Protein AF-A0A0G4MPN9-F1 (afdb_monomer_lite)

Sequence 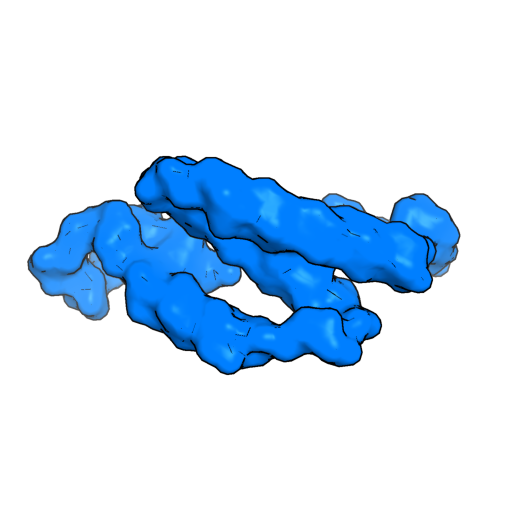(95 aa):
MMALSARFSSNHAFSGIPPMARGEHFATECNLLLNLRDVSLTTSQACVLLGAVSIVEGEAGAETVYYAAACRIANFLDLPNMPTPDPLQREIHIR

Secondary structure (DSSP, 8-state):
-HHHHHTT---GGGTTS-GGGGGHHHHHHHHHH--TTS-SHHHHHHHHHHHHHHHHHT-HHHHHHHHHHHHHHHHHTTGGG---SSHHHHHHHH-

Foldseek 3Di:
DQLVCQLVDPDCVCVPPHSLCRNVVVLVVLVVPQDLVPLDLVNLVSLCVNLVNCVSVVNVVSNVVSNVSSVVSCVVVVLVPDDQPDVVSVVVSVD

Organism: Verticillium longisporum (NCBI:txid100787)

Radius of gyration: 15.31 Å; chains: 1; bounding box: 39×28×38 Å

Structure (mmCIF, N/CA/C/O backbone):
data_AF-A0A0G4MPN9-F1
#
_entry.id   AF-A0A0G4MPN9-F1
#
loop_
_atom_site.group_PDB
_atom_site.id
_atom_site.type_symbol
_atom_site.label_atom_id
_atom_site.label_alt_id
_atom_site.label_comp_id
_atom_site.label_asym_id
_atom_site.label_entity_id
_atom_site.label_seq_id
_atom_site.pdbx_PDB_ins_code
_atom_site.Cartn_x
_atom_site.Cartn_y
_atom_site.Cartn_z
_atom_site.occupancy
_atom_site.B_iso_or_equiv
_atom_site.auth_seq_id
_atom_site.auth_comp_id
_atom_site.auth_asym_id
_atom_site.auth_atom_id
_atom_site.pdbx_PDB_model_num
ATOM 1 N N . MET A 1 1 ? -6.131 3.517 -2.487 1.00 77.81 1 MET A N 1
ATOM 2 C CA . MET A 1 1 ? -6.623 4.912 -2.392 1.00 77.81 1 MET A CA 1
ATOM 3 C C . MET A 1 1 ? -7.901 5.034 -1.574 1.00 77.81 1 MET A C 1
ATOM 5 O O . MET A 1 1 ? -7.888 5.784 -0.606 1.00 77.81 1 MET A O 1
ATOM 9 N N . MET A 1 2 ? -8.963 4.281 -1.895 1.00 86.25 2 MET A N 1
ATOM 10 C CA . MET A 1 2 ? -10.257 4.352 -1.187 1.00 86.25 2 MET A CA 1
ATOM 11 C C . MET A 1 2 ? -10.109 4.255 0.341 1.00 86.25 2 MET A C 1
ATOM 13 O O . MET A 1 2 ? -10.559 5.161 1.034 1.00 86.25 2 MET A O 1
ATOM 17 N N . ALA A 1 3 ? -9.369 3.258 0.845 1.00 88.12 3 ALA A N 1
ATOM 18 C CA . ALA A 1 3 ? -9.117 3.064 2.279 1.00 88.12 3 ALA A CA 1
ATOM 19 C C . ALA A 1 3 ? -8.573 4.315 2.998 1.00 88.12 3 ALA A C 1
ATOM 21 O O . ALA A 1 3 ? -9.117 4.732 4.015 1.00 88.12 3 ALA A O 1
ATOM 22 N N . LEU A 1 4 ? -7.543 4.962 2.441 1.00 88.44 4 LEU A N 1
ATOM 23 C CA . LEU A 1 4 ? -6.942 6.163 3.033 1.00 88.44 4 LEU A CA 1
ATOM 24 C C . LEU A 1 4 ? -7.868 7.380 2.919 1.00 88.44 4 LEU A C 1
ATOM 26 O O . LEU A 1 4 ? -8.051 8.121 3.881 1.00 88.44 4 LEU A O 1
ATOM 30 N N . SER A 1 5 ? -8.473 7.578 1.746 1.00 90.69 5 SER A N 1
ATOM 31 C CA . SER A 1 5 ? -9.310 8.752 1.471 1.00 90.69 5 SER A CA 1
ATOM 32 C C . SER A 1 5 ? -10.651 8.741 2.213 1.00 90.69 5 SER A C 1
ATOM 34 O O . SER A 1 5 ? -11.159 9.803 2.573 1.00 90.69 5 SER A O 1
ATOM 36 N N . ALA A 1 6 ? -11.210 7.557 2.496 1.00 92.12 6 ALA A N 1
ATOM 37 C CA . ALA A 1 6 ? -12.500 7.404 3.166 1.00 92.12 6 ALA A CA 1
ATOM 38 C C . ALA A 1 6 ? -12.516 8.059 4.554 1.00 92.12 6 ALA A C 1
ATOM 40 O O . ALA A 1 6 ? -13.542 8.600 4.970 1.00 92.12 6 ALA A O 1
ATOM 41 N 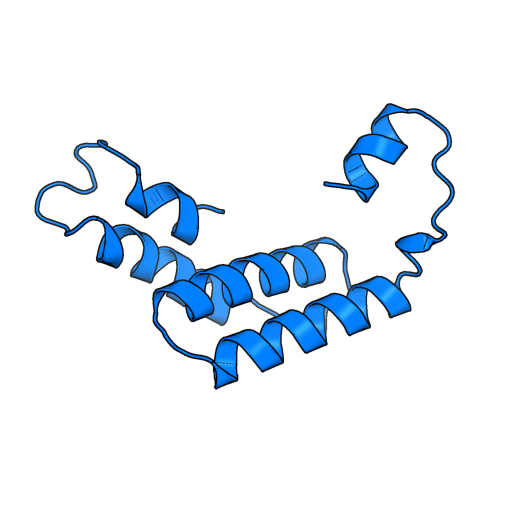N . ARG A 1 7 ? -11.362 8.105 5.232 1.00 89.75 7 ARG A N 1
ATOM 42 C CA . ARG A 1 7 ? -11.226 8.741 6.546 1.00 89.75 7 ARG A CA 1
ATOM 43 C C . ARG A 1 7 ? -11.552 10.232 6.543 1.00 89.75 7 ARG A C 1
ATOM 45 O O . ARG A 1 7 ? -12.050 10.755 7.535 1.00 89.75 7 ARG A O 1
ATOM 52 N N . PHE A 1 8 ? -11.330 10.901 5.417 1.00 91.62 8 PHE A N 1
ATOM 53 C CA . PHE A 1 8 ? -11.580 12.333 5.252 1.00 91.62 8 PHE A CA 1
ATOM 54 C C . PHE A 1 8 ? -12.930 12.634 4.591 1.00 91.62 8 PHE A C 1
ATOM 56 O O . PHE A 1 8 ? -13.297 13.796 4.431 1.00 91.62 8 PHE A O 1
ATOM 63 N N . SER A 1 9 ? -13.681 11.605 4.191 1.00 92.69 9 SER A N 1
ATOM 64 C CA . SER A 1 9 ? -14.950 11.780 3.489 1.00 92.69 9 SER A CA 1
ATOM 65 C C . SER A 1 9 ? -16.066 12.201 4.440 1.00 92.69 9 SER A C 1
ATOM 67 O O . SER A 1 9 ? -16.233 11.612 5.504 1.00 92.69 9 SER A O 1
ATOM 69 N N . SER A 1 10 ? -16.879 13.175 4.032 1.00 93.81 10 SER A N 1
ATOM 70 C CA . SER A 1 10 ? -18.115 13.591 4.710 1.00 93.81 10 SER A CA 1
ATOM 71 C C . SER A 1 10 ? -19.381 12.993 4.078 1.00 93.81 10 SER A C 1
ATOM 73 O O . SER A 1 10 ? -20.490 13.429 4.379 1.00 93.81 10 SER A O 1
ATOM 75 N N . ASN A 1 11 ? -19.239 12.006 3.185 1.00 94.38 11 ASN A N 1
ATOM 76 C CA . ASN A 1 11 ? -20.373 11.377 2.513 1.00 94.38 11 ASN A CA 1
ATOM 77 C C . ASN A 1 11 ? -21.309 10.682 3.525 1.00 94.38 11 ASN A C 1
ATOM 79 O O . ASN A 1 11 ? -20.846 10.002 4.441 1.00 94.38 11 ASN A O 1
ATOM 83 N N . HIS A 1 12 ? -22.626 10.802 3.321 1.00 95.00 12 HIS A N 1
ATOM 84 C CA . HIS A 1 12 ? -23.647 10.181 4.172 1.00 95.00 12 HIS A CA 1
ATOM 85 C C . HIS A 1 12 ? -23.524 8.646 4.255 1.00 95.00 12 HIS A C 1
ATOM 87 O O . HIS A 1 12 ? -23.955 8.051 5.239 1.00 95.00 12 HIS A O 1
ATOM 93 N N . ALA A 1 13 ? -22.889 7.996 3.275 1.00 91.38 13 ALA A N 1
ATOM 94 C CA . ALA A 1 13 ? -22.556 6.571 3.324 1.00 91.38 13 ALA A CA 1
ATOM 95 C C . ALA A 1 13 ? -21.704 6.181 4.550 1.00 91.38 13 ALA A C 1
ATOM 97 O O . ALA A 1 13 ? -21.731 5.029 4.966 1.00 91.38 13 ALA A O 1
ATOM 98 N N . PHE A 1 14 ? -20.983 7.134 5.152 1.00 93.44 14 PHE A N 1
ATOM 99 C CA . PHE A 1 14 ? -20.184 6.932 6.364 1.00 93.44 14 PHE A CA 1
ATOM 100 C C . PHE A 1 14 ? -20.849 7.479 7.637 1.00 93.44 14 PHE A C 1
ATOM 102 O O . PHE A 1 14 ? -20.182 7.644 8.663 1.00 93.44 14 PHE A O 1
ATOM 109 N N . SER A 1 15 ? -22.144 7.805 7.586 1.00 94.00 15 SER A N 1
ATOM 110 C CA . SER A 1 15 ? -22.882 8.292 8.753 1.00 94.00 15 SER A CA 1
ATOM 111 C C . SER A 1 15 ? -22.848 7.252 9.878 1.00 94.00 15 SER A C 1
ATOM 113 O O . SER A 1 15 ? -23.112 6.074 9.653 1.00 94.00 15 SER A O 1
ATOM 115 N N . GLY A 1 16 ? -22.469 7.676 11.085 1.00 93.75 16 GLY A N 1
ATOM 116 C CA . GLY A 1 16 ? -22.291 6.781 12.235 1.00 93.75 16 GLY A CA 1
ATOM 117 C C . GLY A 1 16 ? -20.974 5.993 12.263 1.00 93.75 16 GLY A C 1
ATOM 118 O O . GLY A 1 16 ? -20.699 5.346 13.268 1.00 93.75 16 GLY A O 1
ATOM 119 N N . ILE A 1 17 ? -20.129 6.082 11.227 1.00 94.62 17 ILE A N 1
ATOM 120 C CA . ILE A 1 17 ? -18.810 5.433 11.198 1.00 94.62 17 ILE A CA 1
ATOM 121 C C . ILE A 1 17 ? -17.732 6.452 11.610 1.00 94.62 17 ILE A C 1
ATOM 123 O O . ILE A 1 17 ? -17.612 7.512 10.967 1.00 94.62 17 ILE A O 1
ATOM 127 N N . PRO A 1 18 ? -16.924 6.167 12.651 1.00 92.69 18 PRO A N 1
ATOM 128 C CA . PRO A 1 18 ? -15.805 7.020 13.044 1.00 92.69 18 PRO A CA 1
ATOM 129 C C . PRO A 1 18 ? -14.831 7.232 11.879 1.00 92.69 18 PRO A C 1
ATOM 131 O O . PRO A 1 18 ? -14.542 6.263 11.180 1.00 92.69 18 PRO A O 1
ATOM 134 N N . PRO A 1 19 ? -14.275 8.444 11.674 1.00 90.62 19 PRO A N 1
ATOM 135 C CA . PRO A 1 19 ? -13.346 8.731 10.579 1.00 90.62 19 PRO A CA 1
ATOM 136 C C . PRO A 1 19 ? -12.258 7.674 10.379 1.00 90.62 19 PRO A C 1
ATOM 138 O O . PRO A 1 19 ? -12.058 7.227 9.257 1.00 90.62 19 PRO A O 1
ATOM 141 N N . MET A 1 20 ? -11.619 7.203 11.454 1.00 87.06 20 MET A N 1
ATOM 142 C CA . MET A 1 20 ? -10.541 6.211 11.360 1.00 87.06 20 MET A CA 1
ATOM 143 C C . MET A 1 20 ? -10.999 4.861 10.789 1.00 87.06 20 MET A C 1
ATOM 145 O O . MET A 1 20 ? -10.283 4.297 9.965 1.00 87.06 20 MET A O 1
ATOM 149 N N . ALA A 1 21 ? -12.220 4.426 11.115 1.00 90.56 21 ALA A N 1
ATOM 150 C CA . ALA A 1 21 ? -12.780 3.135 10.709 1.00 90.56 21 ALA A CA 1
ATOM 151 C C . ALA A 1 21 ? -13.359 3.123 9.279 1.00 90.56 21 ALA A C 1
ATOM 153 O O . ALA A 1 21 ? -13.602 2.069 8.697 1.00 90.56 21 ALA A O 1
ATOM 154 N N . ARG A 1 22 ? -13.568 4.293 8.653 1.00 92.56 22 ARG A N 1
ATOM 155 C CA . ARG A 1 22 ? -14.193 4.402 7.311 1.00 92.56 22 ARG A CA 1
ATOM 156 C C . ARG A 1 22 ? -13.410 3.691 6.208 1.00 92.56 22 ARG A C 1
ATOM 158 O O . ARG A 1 22 ? -13.970 3.383 5.158 1.00 92.56 22 ARG A O 1
ATOM 165 N N . GLY A 1 23 ? -12.115 3.478 6.425 1.00 91.50 23 GLY A N 1
ATOM 166 C CA . GLY A 1 23 ? -11.217 2.830 5.476 1.00 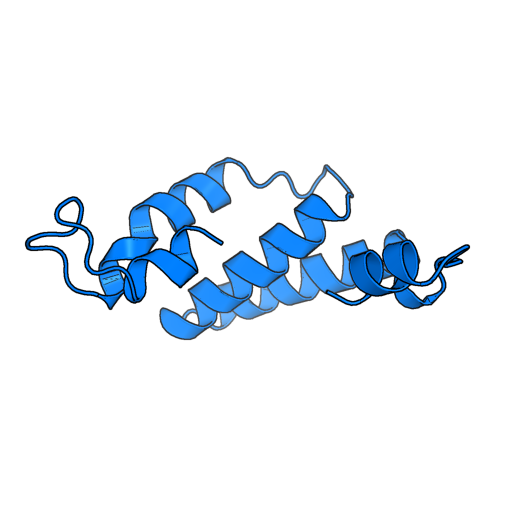91.50 23 GLY A CA 1
ATOM 167 C C . GLY A 1 23 ? -11.141 1.307 5.589 1.00 91.50 23 GLY A C 1
ATOM 168 O O . GLY A 1 23 ? -10.660 0.675 4.648 1.00 91.50 23 GLY A O 1
ATOM 169 N N . GLU A 1 24 ? -11.603 0.718 6.695 1.00 91.50 24 GLU A N 1
ATOM 170 C CA . GLU A 1 24 ? -11.298 -0.671 7.076 1.00 91.50 24 GLU A CA 1
ATOM 171 C C . GLU A 1 24 ? -11.767 -1.694 6.039 1.00 91.50 24 GLU A C 1
ATOM 173 O O . GLU A 1 24 ? -10.997 -2.562 5.623 1.00 91.50 24 GLU A O 1
ATOM 178 N N . HIS A 1 25 ? -13.003 -1.565 5.551 1.00 91.12 25 HIS A N 1
ATOM 179 C CA . HIS A 1 25 ? -13.540 -2.476 4.538 1.00 91.12 25 HIS A CA 1
ATOM 180 C C . HIS A 1 25 ? -12.746 -2.420 3.230 1.00 91.12 25 HIS A C 1
ATOM 182 O O . HIS A 1 25 ? -12.456 -3.455 2.636 1.00 91.12 25 HIS A O 1
ATOM 188 N N . PHE A 1 26 ? -12.335 -1.224 2.802 1.00 92.94 26 PHE A N 1
ATOM 189 C CA . PHE A 1 26 ? -11.525 -1.073 1.595 1.00 92.94 26 PHE A CA 1
ATOM 190 C C . PHE A 1 26 ? -10.115 -1.632 1.779 1.00 92.94 26 PHE A C 1
ATOM 192 O O . PHE A 1 26 ? -9.565 -2.192 0.837 1.00 92.94 26 PHE A O 1
ATOM 199 N N . ALA A 1 27 ? -9.521 -1.475 2.965 1.00 92.12 27 ALA A N 1
ATOM 200 C CA . ALA A 1 27 ? -8.213 -2.045 3.273 1.00 92.12 27 ALA A CA 1
ATOM 201 C C . ALA A 1 27 ? -8.268 -3.579 3.300 1.00 92.12 27 ALA A C 1
ATOM 203 O O . ALA A 1 27 ? -7.420 -4.236 2.702 1.00 92.12 27 ALA A O 1
ATOM 204 N N . THR A 1 28 ? -9.309 -4.134 3.925 1.00 93.00 28 THR A N 1
ATOM 205 C CA . THR A 1 28 ? -9.561 -5.579 3.987 1.00 93.00 28 THR A CA 1
ATOM 206 C C . THR A 1 28 ? -9.702 -6.169 2.589 1.00 93.00 28 THR A C 1
ATOM 208 O O . THR A 1 28 ? -8.998 -7.116 2.248 1.00 93.00 28 THR A O 1
ATOM 211 N N . GLU A 1 29 ? -10.543 -5.569 1.747 1.00 94.44 29 GLU A N 1
ATOM 212 C CA . GLU A 1 29 ? -10.732 -6.034 0.372 1.00 94.44 29 GLU A CA 1
ATOM 213 C C . GLU A 1 29 ? -9.445 -5.901 -0.453 1.00 94.44 29 GLU A C 1
ATOM 215 O O . GLU A 1 29 ? -9.073 -6.802 -1.200 1.00 94.44 29 GLU A O 1
ATOM 220 N N . CYS A 1 30 ? -8.704 -4.803 -0.277 1.00 92.62 30 CYS A N 1
ATOM 221 C CA . CYS A 1 30 ? -7.441 -4.610 -0.979 1.00 92.62 30 CYS A CA 1
ATOM 222 C C . CYS A 1 30 ? -6.389 -5.659 -0.583 1.00 92.62 30 CYS A C 1
ATOM 224 O O . CYS A 1 30 ? -5.639 -6.103 -1.448 1.00 92.62 30 CYS A O 1
ATOM 226 N N . ASN A 1 31 ? -6.355 -6.083 0.686 1.00 92.06 31 ASN A N 1
ATOM 227 C CA . ASN A 1 31 ? -5.506 -7.186 1.143 1.00 92.06 31 ASN A CA 1
ATOM 228 C C . ASN A 1 31 ? -5.898 -8.524 0.503 1.00 92.06 31 ASN A C 1
ATOM 230 O O . ASN A 1 31 ? -5.018 -9.291 0.122 1.00 92.06 31 ASN A O 1
ATOM 234 N N . LEU A 1 32 ? -7.197 -8.802 0.357 1.00 94.12 32 LEU A N 1
ATOM 235 C CA . LEU A 1 32 ? -7.687 -10.034 -0.276 1.00 94.12 32 LEU A CA 1
ATOM 236 C C . LEU A 1 32 ? -7.345 -10.099 -1.769 1.00 94.12 32 LEU A C 1
ATOM 238 O O . LEU A 1 32 ? -7.024 -11.166 -2.288 1.00 94.12 32 LEU A O 1
ATOM 242 N N . LEU A 1 33 ? -7.407 -8.956 -2.452 1.00 94.38 33 LEU A N 1
ATOM 243 C CA . LEU A 1 33 ? -7.121 -8.848 -3.882 1.00 94.38 33 LEU A CA 1
ATOM 244 C C . LEU A 1 33 ? -5.622 -8.757 -4.195 1.00 94.38 33 LEU A C 1
ATOM 246 O O . LEU A 1 33 ? -5.227 -8.955 -5.347 1.00 94.38 33 LEU A O 1
ATOM 250 N N . LEU A 1 34 ? -4.777 -8.450 -3.206 1.00 95.19 34 LEU A N 1
ATOM 251 C CA . LEU A 1 34 ? -3.344 -8.289 -3.417 1.00 95.19 34 LEU A CA 1
ATOM 252 C C . LEU A 1 34 ? -2.694 -9.627 -3.787 1.00 95.19 34 LEU A C 1
ATOM 254 O O . LEU A 1 34 ? -2.537 -10.527 -2.963 1.00 95.19 34 LEU A O 1
ATOM 258 N N . ASN A 1 35 ? -2.215 -9.720 -5.025 1.00 95.81 35 ASN A N 1
ATOM 259 C CA . ASN A 1 35 ? -1.417 -10.845 -5.486 1.00 95.81 35 ASN A CA 1
ATOM 260 C C . ASN A 1 35 ? 0.047 -10.432 -5.666 1.00 95.81 35 ASN A C 1
ATOM 262 O O . ASN A 1 35 ? 0.437 -9.935 -6.716 1.00 95.81 35 ASN A O 1
ATOM 266 N N . LEU A 1 36 ? 0.889 -10.725 -4.672 1.00 94.31 36 LEU A N 1
ATOM 267 C CA . LEU A 1 36 ? 2.328 -10.427 -4.730 1.00 94.31 36 LEU A CA 1
ATOM 268 C C . LEU A 1 36 ? 3.093 -11.196 -5.824 1.00 94.31 36 LEU A C 1
ATOM 270 O O . LEU A 1 36 ? 4.256 -10.891 -6.075 1.00 94.31 36 LEU A O 1
ATOM 274 N N . ARG A 1 37 ? 2.477 -12.200 -6.465 1.00 95.00 37 ARG A N 1
ATOM 275 C CA . ARG A 1 37 ? 3.070 -12.880 -7.628 1.00 95.00 37 ARG A CA 1
ATOM 276 C C . ARG A 1 37 ? 2.888 -12.094 -8.925 1.00 95.00 37 ARG A C 1
ATOM 278 O O . ARG A 1 37 ? 3.622 -12.355 -9.873 1.00 95.00 37 ARG A O 1
ATOM 285 N N . ASP A 1 38 ? 1.933 -11.167 -8.975 1.00 96.25 38 ASP A N 1
ATOM 286 C CA . ASP A 1 38 ? 1.806 -10.230 -10.086 1.00 96.25 38 ASP A CA 1
ATOM 287 C C . ASP A 1 38 ? 2.792 -9.073 -9.892 1.00 96.25 38 ASP A C 1
ATOM 289 O O . ASP A 1 38 ? 2.567 -8.163 -9.093 1.00 96.25 38 ASP A O 1
ATOM 293 N N . VAL A 1 39 ? 3.922 -9.129 -10.595 1.00 95.38 39 VAL A N 1
ATOM 294 C CA . VAL A 1 39 ? 4.983 -8.123 -10.486 1.00 95.38 39 VAL A CA 1
ATOM 295 C C . VAL A 1 39 ? 4.678 -6.975 -11.445 1.00 95.38 39 VAL A C 1
ATOM 297 O O . VAL A 1 39 ? 5.119 -6.967 -12.592 1.00 95.38 39 VAL A O 1
ATOM 300 N N . SER A 1 40 ? 3.901 -6.005 -10.966 1.00 93.75 40 SER A N 1
ATOM 301 C CA . SER A 1 40 ? 3.425 -4.862 -11.749 1.00 93.75 40 SER A CA 1
ATOM 302 C C . SER A 1 40 ? 3.543 -3.542 -10.974 1.00 93.75 40 SER A C 1
ATOM 304 O O . SER A 1 40 ? 3.657 -3.528 -9.743 1.00 93.75 40 SER A O 1
ATOM 306 N N . LEU A 1 41 ? 3.503 -2.409 -11.690 1.00 91.38 41 LEU A N 1
ATOM 307 C CA . LEU A 1 41 ? 3.463 -1.076 -11.069 1.00 91.38 41 LEU A CA 1
ATOM 308 C C . LEU A 1 41 ? 2.272 -0.964 -10.108 1.00 91.38 41 LEU A C 1
ATOM 310 O O . LEU A 1 41 ? 2.414 -0.457 -8.998 1.00 91.38 41 LEU A O 1
ATOM 314 N N . THR A 1 42 ? 1.120 -1.504 -10.508 1.00 93.19 42 THR A N 1
ATOM 315 C CA . THR A 1 42 ? -0.096 -1.516 -9.695 1.00 93.19 42 THR A CA 1
ATOM 316 C C . THR A 1 42 ? 0.097 -2.288 -8.392 1.00 93.19 42 THR A C 1
ATOM 318 O O . THR A 1 42 ? -0.289 -1.781 -7.341 1.00 93.19 42 THR A O 1
ATOM 321 N N . THR A 1 43 ? 0.748 -3.456 -8.413 1.00 95.44 43 THR A N 1
ATOM 322 C CA . THR A 1 43 ? 1.060 -4.204 -7.182 1.00 95.44 43 THR A CA 1
ATOM 323 C C . THR A 1 43 ? 2.012 -3.424 -6.276 1.00 95.44 43 THR A C 1
ATOM 325 O O . THR A 1 43 ? 1.809 -3.390 -5.061 1.00 95.44 43 THR A O 1
ATOM 328 N N . SER A 1 44 ? 3.009 -2.737 -6.846 1.00 95.00 44 SER A N 1
ATOM 329 C CA . SER A 1 44 ? 3.903 -1.856 -6.079 1.00 95.00 44 SER A CA 1
ATOM 330 C C . SER A 1 44 ? 3.134 -0.719 -5.394 1.00 95.00 44 SER A C 1
ATOM 332 O O . SER A 1 44 ? 3.235 -0.535 -4.180 1.00 95.00 44 SER A O 1
ATOM 334 N N . GLN A 1 45 ? 2.284 -0.009 -6.140 1.00 93.25 45 GLN A N 1
ATOM 335 C CA . GLN A 1 45 ? 1.437 1.067 -5.617 1.00 93.25 45 GLN A CA 1
ATOM 336 C C . GLN A 1 45 ? 0.445 0.561 -4.558 1.00 93.25 45 GLN A C 1
ATOM 338 O O . GLN A 1 45 ? 0.243 1.219 -3.536 1.00 93.25 45 GLN A O 1
ATOM 343 N N . ALA A 1 46 ? -0.155 -0.617 -4.760 1.00 94.69 46 ALA A N 1
ATOM 344 C CA . ALA A 1 46 ? -1.044 -1.244 -3.784 1.00 94.69 46 ALA A CA 1
ATOM 345 C C . ALA A 1 46 ? -0.313 -1.536 -2.465 1.00 94.69 46 ALA A C 1
ATOM 347 O O . ALA A 1 46 ? -0.839 -1.222 -1.398 1.00 94.69 46 ALA A O 1
ATOM 348 N N . CYS A 1 47 ? 0.920 -2.045 -2.536 1.00 96.31 47 CYS A N 1
ATOM 349 C CA . CYS A 1 47 ? 1.765 -2.255 -1.363 1.00 96.31 47 CYS A CA 1
ATOM 350 C C . CYS A 1 47 ? 2.080 -0.931 -0.646 1.00 96.31 47 CYS A C 1
ATOM 352 O O . CYS A 1 47 ? 1.906 -0.847 0.564 1.00 96.31 47 CYS A O 1
ATOM 354 N N . VAL A 1 48 ? 2.449 0.140 -1.359 1.00 95.75 48 VAL A N 1
ATOM 355 C CA . VAL A 1 48 ? 2.665 1.467 -0.738 1.00 95.75 48 VAL A CA 1
ATOM 356 C C . VAL A 1 48 ? 1.417 1.950 0.008 1.00 95.75 48 VAL A C 1
ATOM 358 O O . VAL A 1 48 ? 1.506 2.435 1.136 1.00 95.75 48 VAL A O 1
ATOM 361 N N . LEU A 1 49 ? 0.240 1.801 -0.604 1.00 94.44 49 LEU A N 1
ATOM 362 C CA . LEU A 1 49 ? -1.026 2.232 -0.014 1.00 94.44 49 LEU A CA 1
ATOM 363 C C . LEU A 1 49 ? -1.410 1.406 1.219 1.00 94.44 49 LEU A C 1
ATOM 365 O O . LEU A 1 49 ? -1.885 1.981 2.195 1.00 94.44 49 LEU A O 1
ATOM 369 N N . LEU A 1 50 ? -1.211 0.087 1.186 1.00 95.12 50 LEU A N 1
ATOM 370 C CA . LEU A 1 50 ? -1.451 -0.790 2.334 1.00 95.12 50 LEU A CA 1
ATOM 371 C C . LEU A 1 50 ? -0.446 -0.530 3.460 1.00 95.12 50 LEU A C 1
ATOM 373 O O . LEU A 1 50 ? -0.854 -0.457 4.613 1.00 95.12 50 LEU A O 1
ATOM 377 N N . GLY A 1 51 ? 0.822 -0.264 3.133 1.00 95.62 51 GLY A N 1
ATOM 378 C CA . GLY A 1 51 ? 1.822 0.183 4.104 1.00 95.62 51 GLY A CA 1
ATOM 379 C C . GLY A 1 51 ? 1.398 1.470 4.818 1.00 95.62 51 GLY A C 1
ATOM 380 O O . GLY A 1 51 ? 1.429 1.539 6.043 1.00 95.62 51 GLY A O 1
ATOM 381 N N . ALA A 1 52 ? 0.894 2.457 4.073 1.00 93.69 52 ALA A N 1
ATOM 382 C CA . ALA A 1 52 ? 0.363 3.692 4.650 1.00 93.69 52 ALA A CA 1
ATOM 383 C C . ALA A 1 52 ? -0.891 3.469 5.517 1.00 93.69 52 ALA A C 1
ATOM 385 O O . ALA A 1 52 ? -1.088 4.179 6.504 1.00 93.69 52 ALA A O 1
ATOM 386 N N . VAL A 1 53 ? -1.745 2.495 5.177 1.00 93.06 53 VAL A N 1
ATOM 387 C CA . VAL A 1 53 ? -2.864 2.095 6.046 1.00 93.06 53 VAL A CA 1
ATOM 388 C C . VAL A 1 53 ? -2.324 1.506 7.350 1.00 93.06 53 VAL A C 1
ATOM 390 O O . VAL A 1 53 ? -2.730 1.974 8.413 1.00 93.06 53 VAL A O 1
ATOM 393 N N . SER A 1 54 ? -1.375 0.568 7.274 1.00 93.56 54 SER A N 1
ATOM 394 C CA . SER A 1 54 ? -0.754 -0.080 8.436 1.00 93.56 54 SER A CA 1
ATOM 395 C C . SER A 1 54 ? -0.073 0.907 9.385 1.00 93.56 54 SER A C 1
ATOM 397 O O . SER A 1 54 ? -0.176 0.730 10.595 1.00 93.56 54 SER A O 1
ATOM 399 N N . ILE A 1 55 ? 0.543 1.984 8.877 1.00 91.81 55 ILE A N 1
ATOM 400 C CA . ILE A 1 55 ? 1.091 3.066 9.719 1.00 91.81 55 ILE A CA 1
ATOM 401 C C . ILE A 1 55 ? 0.007 3.662 10.616 1.00 91.81 55 ILE A C 1
ATOM 403 O O . ILE A 1 55 ? 0.215 3.849 11.813 1.00 91.81 55 ILE A O 1
ATOM 407 N N . VAL A 1 56 ? -1.157 3.976 10.044 1.00 87.31 56 VAL A N 1
ATOM 408 C CA . VAL A 1 56 ? -2.231 4.624 10.806 1.00 87.31 56 VAL A CA 1
ATOM 409 C C . VAL A 1 56 ? -2.876 3.665 11.805 1.00 87.31 56 VAL A C 1
ATOM 411 O O . VAL A 1 56 ? -3.300 4.108 12.867 1.00 87.31 56 VAL A O 1
A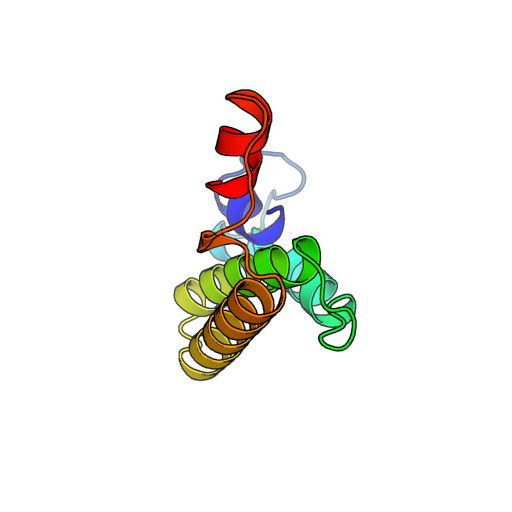TOM 414 N N . GLU A 1 57 ? -2.904 2.369 11.496 1.00 87.38 57 GLU A N 1
ATOM 415 C CA . GLU A 1 57 ? -3.374 1.328 12.420 1.00 87.38 57 GLU A CA 1
ATOM 416 C C . GLU A 1 57 ? -2.313 0.926 13.467 1.00 87.38 57 GLU A C 1
ATOM 418 O O . GLU A 1 57 ? -2.594 0.151 14.377 1.00 87.38 57 GLU A O 1
ATOM 423 N N . GLY A 1 58 ? -1.087 1.459 13.380 1.00 91.06 58 GLY A N 1
ATOM 424 C CA . GLY A 1 58 ? 0.004 1.132 14.303 1.00 91.06 58 GLY A CA 1
ATOM 425 C C . GLY A 1 58 ? 0.615 -0.258 14.085 1.00 91.06 58 GLY A C 1
ATOM 426 O O . GLY A 1 58 ? 1.289 -0.789 14.969 1.00 91.06 58 GLY A O 1
ATOM 427 N N . GLU A 1 59 ? 0.415 -0.857 12.912 1.00 94.12 59 GLU A N 1
ATOM 428 C CA . GLU A 1 59 ? 0.893 -2.196 12.563 1.00 94.12 59 GLU A CA 1
ATOM 429 C C . GLU A 1 59 ? 2.281 -2.159 11.904 1.00 94.12 59 GLU A C 1
ATOM 431 O O . GLU A 1 59 ? 2.442 -2.455 10.717 1.00 94.12 59 GLU A O 1
ATOM 436 N N . ALA A 1 60 ? 3.318 -1.841 12.684 1.00 94.31 60 ALA A N 1
ATOM 437 C CA . ALA A 1 60 ? 4.689 -1.677 12.175 1.00 94.31 60 ALA A CA 1
ATOM 438 C C . ALA A 1 60 ? 5.225 -2.902 11.395 1.00 94.31 60 ALA A C 1
ATOM 440 O O . ALA A 1 60 ? 6.001 -2.774 10.444 1.00 94.31 60 ALA A O 1
ATOM 441 N N . GLY A 1 61 ? 4.802 -4.113 11.778 1.00 97.00 61 GLY A N 1
ATOM 442 C CA . GLY A 1 61 ? 5.168 -5.340 11.066 1.00 97.00 61 GLY A CA 1
ATOM 443 C C . GLY A 1 61 ? 4.574 -5.405 9.656 1.00 97.00 61 GLY A C 1
ATOM 444 O O . GLY A 1 61 ? 5.294 -5.690 8.699 1.00 97.00 61 GLY A O 1
ATOM 445 N N . ALA A 1 62 ? 3.280 -5.101 9.521 1.00 94.94 62 ALA A N 1
ATOM 446 C CA . ALA A 1 62 ? 2.585 -5.095 8.235 1.00 94.94 62 ALA A CA 1
ATOM 447 C C . ALA A 1 62 ? 3.098 -3.964 7.333 1.00 94.94 62 ALA A C 1
ATOM 44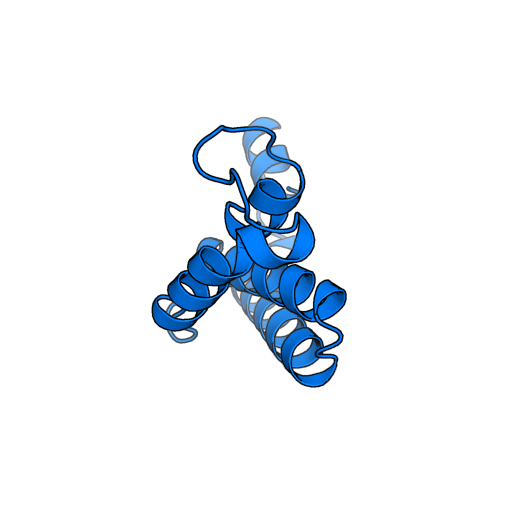9 O O . ALA A 1 62 ? 3.423 -4.205 6.170 1.00 94.94 62 ALA A O 1
ATOM 450 N N . GLU A 1 63 ? 3.284 -2.767 7.900 1.00 96.19 63 GLU A N 1
ATOM 451 C CA . GLU A 1 63 ? 3.934 -1.629 7.243 1.00 96.19 63 GLU A CA 1
ATOM 452 C C . GLU A 1 63 ? 5.257 -2.050 6.588 1.00 96.19 63 GLU A C 1
ATOM 454 O O . GLU A 1 63 ? 5.455 -1.867 5.383 1.00 96.19 63 GLU A O 1
ATOM 459 N N . THR A 1 64 ? 6.154 -2.644 7.380 1.00 97.50 64 THR A N 1
ATOM 460 C CA . THR A 1 64 ? 7.501 -3.015 6.932 1.00 97.50 64 THR A CA 1
ATOM 461 C C . THR A 1 64 ? 7.448 -4.007 5.771 1.00 97.50 64 THR A C 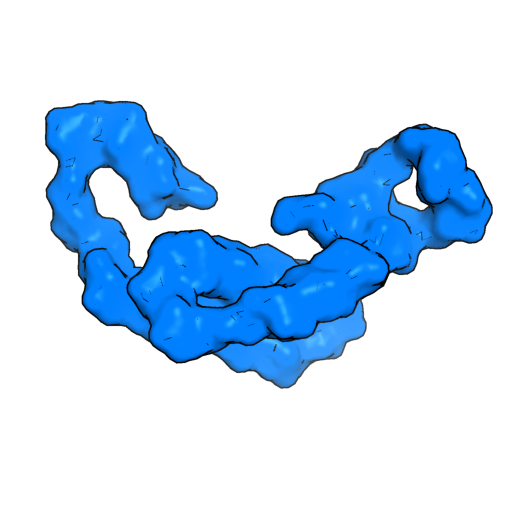1
ATOM 463 O O . THR A 1 64 ? 8.186 -3.863 4.795 1.00 97.50 64 THR A O 1
ATOM 466 N N . VAL A 1 65 ? 6.566 -5.011 5.850 1.00 97.12 65 VAL A N 1
ATOM 467 C CA . VAL A 1 65 ? 6.409 -6.027 4.799 1.00 97.12 65 VAL A CA 1
ATOM 468 C C . VAL A 1 65 ? 5.929 -5.394 3.497 1.00 97.12 65 VAL A C 1
ATOM 470 O O . VAL A 1 65 ? 6.515 -5.656 2.442 1.00 97.12 65 VAL A O 1
ATOM 473 N N . TYR A 1 66 ? 4.909 -4.537 3.558 1.00 97.19 66 TYR A N 1
ATOM 474 C CA . TYR A 1 66 ? 4.363 -3.902 2.365 1.00 97.19 66 TYR A CA 1
ATOM 475 C C . TYR A 1 66 ? 5.359 -2.949 1.705 1.00 97.19 66 TYR A C 1
ATOM 477 O O . TYR A 1 66 ? 5.579 -3.048 0.496 1.00 97.19 66 TYR A O 1
ATOM 485 N N . TYR A 1 67 ? 6.036 -2.087 2.466 1.00 97.44 67 TYR A N 1
ATOM 486 C CA . TYR A 1 67 ? 7.050 -1.205 1.882 1.00 97.44 67 TYR A CA 1
ATOM 487 C C . TYR A 1 67 ? 8.242 -1.979 1.316 1.00 97.44 67 TYR A C 1
ATOM 489 O O . TYR A 1 67 ? 8.732 -1.647 0.235 1.00 97.44 67 TYR A O 1
ATOM 497 N N . ALA A 1 68 ? 8.681 -3.055 1.976 1.00 97.81 68 ALA A N 1
ATOM 498 C CA . ALA A 1 68 ? 9.738 -3.906 1.440 1.00 97.81 68 ALA A CA 1
ATOM 499 C C . ALA A 1 68 ? 9.326 -4.561 0.111 1.00 97.81 68 ALA A C 1
ATOM 501 O O . ALA A 1 68 ? 10.125 -4.588 -0.830 1.00 97.81 68 ALA A O 1
ATOM 502 N N . ALA A 1 69 ? 8.093 -5.067 0.011 1.00 97.50 69 ALA A N 1
ATOM 503 C CA . ALA A 1 69 ? 7.560 -5.636 -1.224 1.00 97.50 69 ALA A CA 1
ATOM 504 C C . ALA A 1 69 ? 7.479 -4.585 -2.343 1.00 97.50 69 ALA A C 1
ATOM 506 O O . ALA A 1 69 ? 7.987 -4.834 -3.437 1.00 97.50 69 ALA A O 1
ATOM 507 N N . ALA A 1 70 ? 6.942 -3.396 -2.051 1.00 96.62 70 ALA A N 1
ATOM 508 C CA . ALA A 1 70 ? 6.861 -2.286 -3.000 1.00 96.62 70 ALA A CA 1
ATOM 509 C C . ALA A 1 70 ? 8.239 -1.919 -3.570 1.00 96.62 70 ALA A C 1
ATOM 511 O O . ALA A 1 70 ? 8.432 -1.909 -4.785 1.00 96.62 70 ALA A O 1
ATOM 512 N N . CYS A 1 71 ? 9.230 -1.704 -2.700 1.00 96.06 71 CYS A N 1
ATOM 513 C CA . CYS A 1 71 ? 10.595 -1.376 -3.110 1.00 96.06 71 CYS A CA 1
ATOM 514 C C . CYS A 1 71 ? 11.217 -2.474 -3.984 1.00 96.06 71 CYS A C 1
ATOM 516 O O . CYS A 1 71 ? 11.895 -2.182 -4.968 1.00 96.06 71 CYS A O 1
ATOM 518 N N . ARG A 1 72 ? 10.990 -3.751 -3.652 1.00 96.88 72 ARG A N 1
ATOM 519 C CA . ARG A 1 72 ? 11.529 -4.883 -4.426 1.00 96.88 72 ARG A CA 1
ATOM 520 C C . ARG A 1 72 ? 10.888 -4.975 -5.807 1.00 96.88 72 ARG A C 1
ATOM 522 O O . ARG A 1 72 ? 11.610 -5.180 -6.776 1.00 96.88 72 ARG A O 1
ATOM 529 N N . ILE A 1 73 ? 9.575 -4.776 -5.906 1.00 96.00 73 ILE A N 1
ATOM 530 C CA . ILE A 1 73 ? 8.857 -4.748 -7.188 1.00 96.00 73 ILE A CA 1
ATOM 531 C C . ILE A 1 73 ? 9.323 -3.557 -8.032 1.00 96.00 73 ILE A C 1
ATOM 533 O O . ILE A 1 73 ? 9.643 -3.732 -9.203 1.00 96.00 73 ILE A O 1
ATOM 537 N N . ALA A 1 74 ? 9.430 -2.365 -7.439 1.00 93.25 74 ALA A N 1
ATOM 538 C CA . ALA A 1 74 ? 9.889 -1.163 -8.134 1.00 93.25 74 ALA A CA 1
ATOM 539 C C . ALA A 1 74 ? 11.306 -1.320 -8.708 1.00 93.25 74 ALA A C 1
ATOM 541 O O . ALA A 1 74 ? 11.549 -0.958 -9.857 1.00 93.25 74 ALA A O 1
ATOM 542 N N . ASN A 1 75 ? 12.223 -1.906 -7.932 1.00 93.88 75 ASN A N 1
ATOM 543 C CA . ASN A 1 75 ? 13.576 -2.206 -8.399 1.00 93.88 75 ASN A CA 1
ATOM 544 C C . ASN A 1 75 ? 13.587 -3.288 -9.485 1.00 93.88 75 ASN A C 1
ATOM 546 O O . ASN A 1 75 ? 14.351 -3.181 -10.437 1.00 93.88 75 ASN A O 1
ATOM 550 N N . PHE A 1 76 ? 12.746 -4.320 -9.369 1.00 95.06 76 PHE A N 1
ATOM 551 C CA . PHE A 1 76 ? 12.652 -5.372 -10.384 1.00 95.06 76 PHE A CA 1
ATOM 552 C C . PHE A 1 76 ? 12.139 -4.842 -11.730 1.00 95.06 76 PHE A C 1
ATOM 554 O O . PHE A 1 76 ? 12.615 -5.266 -12.778 1.00 95.06 76 PHE A O 1
ATOM 561 N N . LEU A 1 77 ? 11.191 -3.904 -11.699 1.00 91.50 77 LEU A N 1
ATOM 562 C CA . LEU A 1 77 ? 10.664 -3.229 -12.888 1.00 91.50 77 LEU A CA 1
ATOM 563 C C . LEU A 1 77 ? 11.587 -2.124 -13.421 1.00 91.50 77 LEU A C 1
ATOM 565 O O . LEU A 1 77 ? 11.244 -1.486 -14.412 1.00 91.50 77 LEU A O 1
ATOM 569 N N . ASP A 1 78 ? 12.712 -1.874 -12.748 1.00 91.19 78 ASP A N 1
ATOM 570 C CA . ASP A 1 78 ? 13.654 -0.801 -13.062 1.00 91.19 78 ASP A CA 1
ATOM 571 C C . ASP A 1 78 ? 12.982 0.582 -13.177 1.00 91.19 78 ASP A C 1
ATOM 573 O O . ASP A 1 78 ? 13.375 1.430 -13.979 1.00 91.19 78 ASP A O 1
ATOM 577 N N . LEU A 1 79 ? 11.952 0.830 -12.348 1.00 85.31 79 LEU A N 1
ATOM 578 C CA . LEU A 1 79 ? 11.207 2.097 -12.352 1.00 85.31 79 LEU A CA 1
ATOM 579 C C . LEU A 1 79 ? 12.116 3.336 -12.226 1.00 85.31 79 LEU A C 1
ATOM 581 O O . LEU A 1 79 ? 11.860 4.309 -12.936 1.00 85.31 79 LEU A O 1
ATOM 585 N N . PRO A 1 80 ? 13.179 3.340 -11.388 1.00 80.94 80 PRO A N 1
ATOM 586 C CA . PRO A 1 80 ? 14.054 4.506 -11.258 1.00 80.94 80 PRO A CA 1
ATOM 587 C C . PRO A 1 80 ? 14.788 4.892 -12.546 1.00 80.94 80 PRO A C 1
ATOM 589 O O . PRO A 1 80 ? 15.109 6.066 -12.725 1.00 80.94 80 PRO A O 1
ATOM 592 N N . ASN A 1 81 ? 15.059 3.925 -13.429 1.00 85.44 81 ASN A N 1
ATOM 593 C CA . ASN A 1 81 ? 15.790 4.147 -14.677 1.00 85.44 81 ASN A CA 1
ATOM 594 C C . ASN A 1 81 ? 14.882 4.094 -15.911 1.00 85.44 81 ASN A C 1
ATOM 596 O O . ASN A 1 81 ? 15.378 4.182 -17.038 1.00 85.44 81 ASN A O 1
ATOM 600 N N . MET A 1 82 ? 13.564 3.955 -15.728 1.00 81.62 82 MET A N 1
ATOM 601 C CA . MET A 1 82 ? 12.654 3.782 -16.848 1.00 81.62 82 MET A CA 1
ATOM 602 C C . MET A 1 82 ? 12.683 5.027 -17.754 1.00 81.62 82 MET A C 1
ATOM 604 O O . MET A 1 82 ? 12.465 6.148 -17.278 1.00 81.62 82 MET A O 1
ATOM 608 N N . PRO A 1 83 ? 12.965 4.874 -19.063 1.00 81.25 83 PRO A N 1
ATOM 609 C CA . PRO A 1 83 ? 13.018 6.006 -19.972 1.00 81.25 83 PRO A CA 1
ATOM 610 C C . PRO A 1 83 ? 11.639 6.656 -20.081 1.00 81.25 83 PRO A C 1
ATOM 612 O O . PRO A 1 83 ? 10.635 5.997 -20.338 1.00 81.25 83 PRO A O 1
ATOM 615 N N . THR A 1 84 ? 11.605 7.972 -19.897 1.00 80.88 84 THR A N 1
ATOM 616 C CA . THR A 1 84 ? 10.384 8.779 -19.947 1.00 80.88 84 THR A CA 1
ATOM 617 C C . THR A 1 84 ? 10.390 9.580 -21.248 1.00 80.88 84 THR A C 1
ATOM 619 O O . THR A 1 84 ? 11.044 10.620 -21.323 1.00 80.88 84 THR A O 1
ATOM 622 N N . PRO A 1 85 ? 9.740 9.079 -22.317 1.00 81.81 85 PRO A N 1
ATOM 623 C CA . PRO A 1 85 ? 9.834 9.677 -23.651 1.00 81.81 85 PRO A CA 1
ATOM 624 C C . PRO A 1 85 ? 9.201 11.071 -23.723 1.00 81.81 85 PRO A C 1
ATOM 626 O O . PRO A 1 85 ? 9.533 11.856 -24.609 1.00 81.81 85 PRO A O 1
ATOM 629 N N . ASP A 1 86 ? 8.316 11.391 -22.780 1.00 83.88 86 ASP A N 1
ATOM 630 C CA . ASP A 1 86 ? 7.666 12.684 -22.671 1.00 83.88 86 ASP A CA 1
ATOM 631 C C . ASP A 1 86 ? 7.423 13.074 -21.193 1.00 83.88 86 ASP A C 1
ATOM 633 O O . ASP A 1 86 ? 7.468 12.222 -20.294 1.00 83.88 86 ASP A O 1
ATOM 637 N N . PRO A 1 87 ? 7.171 14.367 -20.909 1.00 82.62 87 PRO A N 1
ATOM 638 C CA . PRO A 1 87 ? 6.945 14.852 -19.549 1.00 82.62 87 PRO A CA 1
ATOM 639 C C . PRO A 1 87 ? 5.731 14.237 -18.838 1.00 82.62 87 PRO A C 1
ATOM 641 O O . PRO A 1 87 ? 5.740 14.155 -17.613 1.00 82.62 87 PRO A O 1
ATOM 644 N N . LEU A 1 88 ? 4.701 13.800 -19.571 1.00 82.81 88 LEU A N 1
ATOM 645 C CA . LEU A 1 88 ? 3.524 13.161 -18.980 1.00 82.81 88 LEU A CA 1
ATOM 646 C C . LEU A 1 88 ? 3.880 11.757 -18.485 1.00 82.81 88 LEU A C 1
ATOM 648 O O . LEU A 1 88 ? 3.562 11.410 -17.352 1.00 82.81 88 LEU A O 1
ATOM 652 N N . GLN A 1 89 ? 4.594 10.977 -19.297 1.00 76.31 89 GLN A N 1
ATOM 653 C CA . GLN A 1 89 ? 5.122 9.676 -18.889 1.00 76.31 89 GLN A CA 1
ATOM 654 C C . GLN A 1 89 ? 6.086 9.813 -17.716 1.00 76.31 89 GLN A C 1
ATOM 656 O O . GLN A 1 89 ? 6.082 8.974 -16.821 1.00 76.31 89 GLN A O 1
ATOM 661 N N . ARG A 1 90 ? 6.879 10.890 -17.665 1.00 77.94 90 ARG A N 1
ATOM 662 C CA . ARG A 1 90 ? 7.675 11.195 -16.474 1.00 77.94 90 ARG A CA 1
ATOM 663 C C . ARG A 1 90 ? 6.790 11.358 -15.250 1.00 77.94 90 ARG A C 1
ATOM 665 O O . ARG A 1 90 ? 7.016 10.649 -14.280 1.00 77.94 90 ARG A O 1
ATOM 672 N N . GLU A 1 91 ? 5.776 12.215 -15.309 1.00 79.69 91 GLU A N 1
ATOM 673 C CA . GLU A 1 91 ? 4.898 12.479 -14.165 1.00 79.69 91 GLU A CA 1
ATOM 674 C C . GLU A 1 91 ? 4.174 11.223 -13.657 1.00 79.69 91 GLU A C 1
ATOM 676 O O . GLU A 1 91 ? 4.021 11.052 -12.451 1.00 79.69 91 GLU A O 1
ATOM 681 N N . ILE A 1 92 ? 3.789 10.324 -14.568 1.00 72.31 92 ILE A N 1
ATOM 682 C CA . ILE A 1 92 ? 3.157 9.037 -14.245 1.00 72.31 92 ILE A CA 1
ATOM 683 C C . ILE A 1 92 ? 4.127 8.087 -13.524 1.00 72.31 92 ILE A C 1
ATOM 685 O O . ILE A 1 92 ? 3.695 7.296 -12.695 1.00 72.31 92 ILE A O 1
ATOM 689 N N . HIS A 1 93 ? 5.430 8.147 -13.813 1.00 68.12 93 HIS A N 1
ATOM 690 C CA . HIS A 1 93 ? 6.414 7.265 -13.176 1.00 68.12 93 HIS A CA 1
ATOM 691 C C . HIS A 1 93 ? 6.893 7.751 -11.798 1.00 68.12 93 HIS A C 1
ATOM 693 O O . HIS A 1 93 ? 7.325 6.928 -10.993 1.00 68.12 93 HIS A O 1
ATOM 699 N N . ILE A 1 94 ? 6.837 9.058 -11.506 1.00 67.12 94 ILE A N 1
ATOM 700 C CA . ILE A 1 94 ? 7.239 9.626 -10.197 1.00 67.12 94 ILE A CA 1
ATOM 701 C C . ILE A 1 94 ? 6.097 9.736 -9.172 1.00 67.12 94 ILE A C 1
ATOM 703 O O . ILE A 1 94 ? 6.391 10.005 -8.005 1.00 67.12 94 ILE A O 1
ATOM 707 N N . ARG A 1 95 ? 4.828 9.563 -9.563 1.00 55.09 95 ARG A N 1
ATOM 708 C CA . ARG A 1 95 ? 3.651 9.711 -8.682 1.00 55.09 95 ARG A CA 1
ATOM 709 C C . ARG A 1 95 ? 2.788 8.458 -8.624 1.00 55.09 95 ARG A C 1
ATOM 711 O O . ARG A 1 95 ? 2.226 8.213 -7.534 1.00 55.09 95 ARG A O 1
#

pLDDT: mean 90.52, std 7.35, range [55.09, 97.81]